Protein AF-A0A0B7C6X5-F1 (afdb_monomer_lite)

Organism: NCBI:txid1028688

Radius of gyration: 13.99 Å; chains: 1; bounding box: 30×35×31 Å

pLDDT: mean 94.51, std 6.25, range [47.0, 98.69]

Foldseek 3Di:
DAEQEADDDPPDDQDDPLLSVLSLVQSVVVCVLLVHQAAYHHPPPHDVCVVDDDDPHDRYDDPVVCPPWFEDEAECAVNPVVLQCLLEDDPCVVGVTRYYHYRYSHHNVVSPCNRPSRVVVVPDD

Sequence (125 aa):
ERYIVYLCHSNLTCAGWGDRQHGIFSAYLLSLVTNRTFKVDMQSPCPLSKLYHPRLLNWKINQTEFEGLSSTHLYALNDRRFRESVKIIDFDEEYPQDVVYLTTNYDYFYNIKANPIYKNIFRQK

Structure (mmCIF, N/CA/C/O backbone):
data_AF-A0A0B7C6X5-F1
#
_entry.id   AF-A0A0B7C6X5-F1
#
loop_
_atom_site.group_PDB
_atom_site.id
_atom_site.type_symbol
_atom_site.lab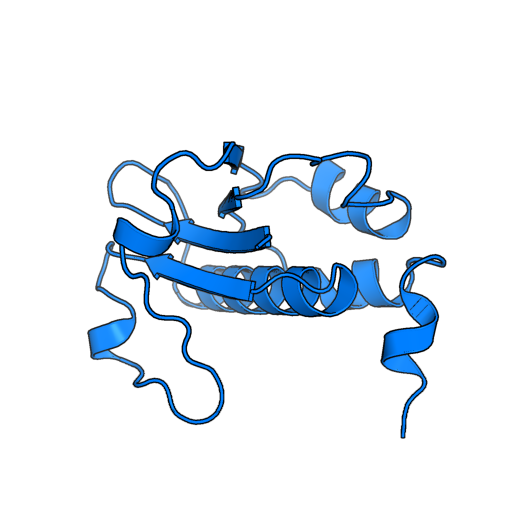el_atom_id
_atom_site.label_alt_id
_atom_site.label_comp_id
_atom_site.label_asym_id
_atom_site.label_entity_id
_atom_site.label_seq_id
_atom_site.pdbx_PDB_ins_code
_atom_site.Cartn_x
_atom_site.Cartn_y
_atom_site.Cartn_z
_atom_site.occupancy
_atom_site.B_iso_or_equiv
_atom_site.auth_seq_id
_atom_site.auth_comp_id
_atom_site.auth_asym_id
_atom_site.auth_atom_id
_atom_site.pdbx_PDB_model_num
ATOM 1 N N . GLU A 1 1 ? -11.968 1.354 11.767 1.00 87.06 1 GLU A N 1
ATOM 2 C CA . GLU A 1 1 ? -11.794 0.863 10.382 1.00 87.06 1 GLU A CA 1
ATOM 3 C C . GLU A 1 1 ? -10.302 0.817 10.091 1.00 87.06 1 GLU A C 1
ATOM 5 O O . GLU A 1 1 ? -9.591 1.641 10.654 1.00 87.06 1 GLU A O 1
ATOM 10 N N . ARG A 1 2 ? -9.816 -0.156 9.312 1.00 97.50 2 ARG A N 1
ATOM 11 C CA . ARG A 1 2 ? -8.377 -0.331 9.052 1.00 97.50 2 ARG A CA 1
ATOM 12 C C . ARG A 1 2 ? -8.085 -0.166 7.567 1.00 97.50 2 ARG A C 1
ATOM 14 O O . ARG A 1 2 ? -8.896 -0.565 6.737 1.00 97.50 2 ARG A O 1
ATOM 21 N N . TYR A 1 3 ? -6.921 0.379 7.237 1.00 98.56 3 TYR A N 1
ATOM 22 C CA . TYR A 1 3 ? -6.573 0.838 5.899 1.00 98.56 3 TYR A CA 1
ATOM 23 C C . TYR A 1 3 ? -5.194 0.349 5.463 1.00 98.56 3 TYR A C 1
ATOM 25 O O . TYR A 1 3 ? -4.250 0.316 6.256 1.00 98.56 3 TYR A O 1
ATOM 33 N N . ILE A 1 4 ? -5.082 0.043 4.170 1.00 98.62 4 ILE A N 1
ATOM 34 C CA . ILE A 1 4 ? -3.808 -0.024 3.450 1.00 98.62 4 ILE A CA 1
ATOM 35 C C . ILE A 1 4 ? -3.807 1.099 2.419 1.00 98.62 4 ILE A C 1
ATOM 37 O O . ILE A 1 4 ? -4.677 1.151 1.544 1.00 98.62 4 ILE A O 1
ATOM 41 N N . VAL A 1 5 ? -2.820 1.987 2.511 1.00 98.38 5 VAL A N 1
ATOM 42 C CA . VAL A 1 5 ? -2.674 3.129 1.609 1.00 98.38 5 VAL A CA 1
ATOM 43 C C . VAL A 1 5 ? -1.405 2.965 0.789 1.00 98.38 5 VAL A C 1
ATOM 45 O O . VAL A 1 5 ? -0.311 2.991 1.344 1.00 98.38 5 VAL A O 1
ATOM 48 N N . TYR A 1 6 ? -1.513 2.843 -0.535 1.00 98.12 6 TYR A N 1
ATOM 49 C CA . TYR A 1 6 ? -0.325 3.004 -1.379 1.00 98.12 6 TYR A CA 1
ATOM 50 C C . TYR A 1 6 ? 0.127 4.467 -1.336 1.00 98.12 6 TYR A C 1
ATOM 52 O O . TYR A 1 6 ? -0.641 5.344 -1.729 1.00 98.12 6 TYR A O 1
ATOM 60 N N . LEU A 1 7 ? 1.354 4.725 -0.881 1.00 97.25 7 LEU A N 1
ATOM 61 C CA . LEU A 1 7 ? 1.886 6.072 -0.680 1.00 97.25 7 LEU A CA 1
ATOM 62 C C . LEU A 1 7 ? 3.032 6.372 -1.649 1.00 97.25 7 LEU A C 1
ATOM 64 O O . LEU A 1 7 ? 4.058 5.683 -1.661 1.00 97.25 7 LEU A O 1
ATOM 68 N N . CYS A 1 8 ? 2.877 7.454 -2.414 1.00 95.25 8 CYS A N 1
ATOM 69 C CA . CYS A 1 8 ? 3.929 8.013 -3.246 1.00 95.25 8 CYS A CA 1
ATOM 70 C C . CYS A 1 8 ? 3.803 9.536 -3.451 1.00 95.25 8 CYS A C 1
ATOM 72 O O . CYS A 1 8 ? 3.020 10.039 -4.268 1.00 95.25 8 CYS A O 1
ATOM 74 N N . HIS A 1 9 ? 4.654 10.283 -2.753 1.00 92.38 9 HIS A N 1
ATOM 75 C CA . HIS A 1 9 ? 4.747 11.744 -2.812 1.00 92.38 9 HIS A CA 1
ATOM 76 C C . HIS A 1 9 ? 6.060 12.204 -3.452 1.00 92.38 9 HIS A C 1
ATOM 78 O O . HIS A 1 9 ? 6.928 11.398 -3.769 1.00 92.38 9 HIS A O 1
ATOM 84 N N . SER A 1 10 ? 6.202 13.510 -3.688 1.00 88.19 10 SER A N 1
ATOM 85 C CA . SER A 1 10 ? 7.400 14.099 -4.312 1.00 88.19 10 SER A CA 1
ATOM 86 C C . SER A 1 10 ? 8.666 13.978 -3.460 1.00 88.19 10 SER A C 1
ATOM 88 O O . SER A 1 10 ? 9.761 13.970 -4.011 1.00 88.19 10 SER A O 1
ATOM 90 N N . ASN A 1 11 ? 8.524 13.853 -2.141 1.00 90.75 11 ASN A N 1
ATOM 91 C CA . ASN A 1 11 ? 9.617 13.615 -1.198 1.00 90.75 11 ASN A CA 1
ATOM 92 C C . ASN A 1 11 ? 9.980 12.123 -1.044 1.00 90.75 11 ASN A C 1
ATOM 94 O O . ASN A 1 11 ? 10.880 11.803 -0.271 1.00 90.75 11 ASN A O 1
ATOM 98 N N . LEU A 1 12 ? 9.305 11.214 -1.759 1.00 91.06 12 LEU A N 1
ATOM 99 C CA . LEU A 1 12 ? 9.567 9.774 -1.734 1.00 91.06 12 LEU A CA 1
ATOM 100 C C . LEU A 1 12 ? 10.065 9.289 -3.099 1.00 91.06 12 LEU A C 1
ATOM 102 O O . LEU A 1 12 ? 9.633 9.761 -4.151 1.00 91.06 12 LEU A O 1
ATOM 106 N N . THR A 1 13 ? 10.940 8.282 -3.092 1.00 90.56 13 THR A N 1
ATOM 107 C CA . THR A 1 13 ? 11.280 7.552 -4.319 1.00 90.56 13 THR A CA 1
ATOM 108 C C . THR A 1 13 ? 10.314 6.383 -4.476 1.00 90.56 13 THR A C 1
ATOM 110 O O . THR A 1 13 ? 10.219 5.533 -3.601 1.00 90.56 13 THR A O 1
ATOM 113 N N . CYS A 1 14 ? 9.607 6.320 -5.605 1.00 91.56 14 CYS A N 1
ATOM 114 C CA . CYS A 1 14 ? 8.640 5.248 -5.893 1.00 91.56 14 CYS A CA 1
ATOM 115 C C . CYS A 1 14 ? 8.930 4.531 -7.218 1.00 91.56 14 CYS A C 1
ATOM 117 O O . CYS A 1 14 ? 8.043 3.894 -7.779 1.00 91.56 14 CYS A O 1
ATOM 119 N N . ALA A 1 15 ? 10.152 4.687 -7.739 1.00 92.81 15 ALA A N 1
ATOM 120 C CA . ALA A 1 15 ? 10.585 4.161 -9.032 1.00 92.81 15 ALA A CA 1
ATOM 121 C C . ALA A 1 15 ? 9.678 4.592 -10.215 1.00 92.81 15 ALA A C 1
ATOM 123 O O . ALA A 1 15 ? 9.058 5.668 -10.179 1.00 92.81 15 ALA A O 1
ATOM 124 N N . GLY A 1 16 ? 9.681 3.810 -11.301 1.00 93.69 16 GLY A N 1
ATOM 125 C CA . GLY A 1 16 ? 9.011 4.136 -12.560 1.00 93.69 16 GLY A CA 1
ATOM 126 C C . GLY A 1 16 ? 7.493 3.915 -12.547 1.00 93.69 16 GLY A C 1
ATOM 127 O O . GLY A 1 16 ? 6.904 3.446 -11.580 1.00 93.69 16 GLY A O 1
ATOM 128 N N . TRP A 1 17 ? 6.825 4.239 -13.656 1.00 92.75 17 TRP A N 1
ATOM 129 C CA . TRP A 1 17 ? 5.368 4.077 -13.785 1.00 92.75 17 TRP A CA 1
ATOM 130 C C . TRP A 1 17 ? 4.884 2.624 -13.706 1.00 92.75 17 TRP A C 1
ATOM 132 O O . TRP A 1 17 ? 3.825 2.374 -13.132 1.00 92.75 17 TRP A O 1
ATOM 142 N N . GLY A 1 18 ? 5.639 1.669 -14.257 1.00 94.44 18 GLY A N 1
ATOM 143 C CA . GLY A 1 18 ? 5.319 0.239 -14.142 1.00 94.44 18 GLY A CA 1
ATOM 144 C C . GLY A 1 18 ? 5.476 -0.271 -12.709 1.00 94.44 18 GLY A C 1
ATOM 145 O O . GLY A 1 18 ? 4.583 -0.917 -12.172 1.00 94.44 18 GLY A O 1
ATOM 146 N N . ASP A 1 19 ? 6.559 0.130 -12.049 1.00 95.81 19 ASP A N 1
ATOM 147 C CA . ASP A 1 19 ? 6.827 -0.170 -10.640 1.00 95.81 19 ASP A CA 1
ATOM 148 C C . ASP A 1 19 ? 5.709 0.314 -9.708 1.00 95.81 19 ASP A C 1
ATOM 150 O O . ASP A 1 19 ? 5.280 -0.394 -8.798 1.00 95.81 19 ASP A O 1
ATOM 154 N N . ARG A 1 20 ? 5.184 1.516 -9.961 1.00 95.69 20 ARG A N 1
ATOM 155 C CA . ARG A 1 20 ? 4.059 2.073 -9.199 1.00 95.69 20 ARG A CA 1
ATOM 156 C C . ARG A 1 20 ? 2.786 1.265 -9.382 1.00 95.69 20 ARG A C 1
ATOM 158 O O . ARG A 1 20 ? 2.049 1.091 -8.420 1.00 95.69 20 ARG A O 1
ATOM 165 N N . GLN A 1 21 ? 2.534 0.745 -10.584 1.00 95.44 21 GLN A N 1
ATOM 166 C CA . GLN A 1 21 ? 1.394 -0.144 -10.816 1.00 95.44 21 GLN A CA 1
ATOM 167 C C . GLN A 1 21 ? 1.533 -1.445 -10.022 1.00 95.44 21 GLN A C 1
ATOM 169 O O . GLN A 1 21 ? 0.561 -1.858 -9.392 1.00 95.44 21 GLN A O 1
ATOM 174 N N . HIS A 1 22 ? 2.733 -2.036 -9.962 1.00 97.25 22 HIS A N 1
ATOM 175 C CA . HIS A 1 22 ? 2.988 -3.176 -9.074 1.00 97.25 22 HIS A CA 1
ATOM 176 C C . HIS A 1 22 ? 2.740 -2.813 -7.608 1.00 97.25 22 HIS A C 1
ATOM 178 O O . HIS A 1 22 ? 2.070 -3.559 -6.903 1.00 97.25 22 HIS A O 1
ATOM 184 N N . GLY A 1 23 ? 3.214 -1.649 -7.157 1.00 97.44 23 GLY A N 1
ATOM 185 C CA . GLY A 1 23 ? 3.006 -1.200 -5.783 1.00 97.44 23 GLY A CA 1
ATOM 186 C C . GLY A 1 23 ? 1.535 -0.972 -5.419 1.00 97.44 23 GLY A C 1
ATOM 187 O O . GLY A 1 23 ? 1.088 -1.433 -4.369 1.00 97.44 23 GLY A O 1
ATOM 188 N N . ILE A 1 24 ? 0.766 -0.327 -6.302 1.00 97.31 24 ILE A N 1
ATOM 189 C CA . ILE A 1 24 ? -0.684 -0.123 -6.153 1.00 97.31 24 ILE A CA 1
ATOM 190 C C . ILE A 1 24 ? -1.406 -1.473 -6.083 1.00 97.31 24 ILE A C 1
ATOM 192 O O . ILE A 1 24 ? -2.231 -1.687 -5.196 1.00 97.31 24 ILE A O 1
ATOM 196 N N . PHE A 1 25 ? -1.078 -2.396 -6.990 1.00 97.31 25 PHE A N 1
ATOM 197 C CA . PHE A 1 25 ? -1.671 -3.731 -7.019 1.00 97.31 25 PHE A CA 1
ATOM 198 C C . PHE A 1 25 ? -1.343 -4.536 -5.756 1.00 97.31 25 PHE A C 1
ATOM 200 O O . PHE A 1 25 ? -2.237 -5.111 -5.140 1.00 97.31 25 PHE A O 1
ATOM 207 N N . SER A 1 26 ? -0.087 -4.519 -5.315 1.00 98.25 26 SER A N 1
ATOM 208 C CA . SER A 1 26 ? 0.353 -5.174 -4.081 1.00 98.25 26 SER A CA 1
ATOM 209 C C . SER A 1 26 ? -0.341 -4.622 -2.839 1.00 98.25 26 SER A C 1
ATOM 211 O O . SER A 1 26 ? -0.764 -5.394 -1.981 1.00 98.25 26 SER A O 1
ATOM 213 N N . ALA A 1 27 ? -0.498 -3.300 -2.746 1.00 98.44 27 ALA A N 1
ATOM 214 C CA . ALA A 1 27 ? -1.235 -2.661 -1.660 1.00 98.44 27 ALA A CA 1
ATOM 215 C C . ALA A 1 27 ? -2.721 -3.068 -1.663 1.00 98.44 27 ALA A C 1
ATOM 217 O O . ALA A 1 27 ? -3.283 -3.339 -0.603 1.00 98.44 27 ALA A O 1
ATOM 218 N N . TYR A 1 28 ? -3.338 -3.186 -2.842 1.00 97.81 28 TYR A N 1
ATOM 219 C CA . TYR A 1 28 ? -4.704 -3.695 -2.970 1.00 97.81 28 TYR A CA 1
ATOM 220 C C . TYR A 1 28 ? -4.822 -5.162 -2.534 1.00 97.81 28 TYR A C 1
ATOM 222 O O . TYR A 1 28 ? -5.709 -5.501 -1.755 1.00 97.81 28 TYR A O 1
ATOM 230 N N . LEU A 1 29 ? -3.904 -6.033 -2.963 1.00 97.12 29 LEU A N 1
ATOM 231 C CA . LEU A 1 29 ? -3.891 -7.433 -2.530 1.00 97.12 29 LEU A CA 1
ATOM 232 C C . LEU A 1 29 ? -3.735 -7.566 -1.015 1.00 97.12 29 LEU A C 1
ATOM 234 O O . LEU A 1 29 ? -4.449 -8.356 -0.401 1.00 97.12 29 LEU A O 1
ATOM 238 N N . LEU A 1 30 ? -2.827 -6.790 -0.414 1.00 98.00 30 LEU A N 1
ATOM 239 C CA . LEU A 1 30 ? -2.661 -6.758 1.037 1.00 98.00 30 LEU A CA 1
ATOM 240 C C . LEU A 1 30 ? -3.956 -6.337 1.731 1.00 98.00 30 LEU A C 1
ATOM 242 O O . LEU A 1 30 ? -4.346 -6.968 2.709 1.00 98.00 30 LEU A O 1
ATOM 246 N N . SER A 1 31 ? -4.656 -5.333 1.199 1.00 98.00 31 SER A N 1
ATOM 247 C CA . SER A 1 31 ? -5.938 -4.896 1.751 1.00 98.00 31 SER A CA 1
ATOM 248 C C . SER A 1 31 ? -6.990 -6.011 1.712 1.00 98.00 31 SER A C 1
ATOM 250 O O . SER A 1 31 ? -7.711 -6.198 2.686 1.00 98.00 31 SER A O 1
ATOM 252 N N . LEU A 1 32 ? -7.054 -6.789 0.627 1.00 96.06 32 LEU A N 1
ATOM 253 C CA . LEU A 1 32 ? -7.986 -7.913 0.520 1.00 96.06 32 LEU A CA 1
ATOM 254 C C . LEU A 1 32 ? -7.686 -8.995 1.558 1.00 96.06 32 LEU A C 1
ATOM 256 O O . LEU A 1 32 ? -8.601 -9.475 2.221 1.00 96.06 32 LEU A O 1
ATOM 260 N N . VAL A 1 33 ? -6.414 -9.377 1.709 1.00 96.44 33 VAL A N 1
ATOM 261 C CA . VAL A 1 33 ? -6.052 -10.493 2.598 1.00 96.44 33 VAL A CA 1
ATOM 262 C C . VAL A 1 33 ? -6.070 -10.146 4.081 1.00 96.44 33 VAL A C 1
ATOM 264 O O . VAL A 1 33 ? -6.217 -11.041 4.904 1.00 96.44 33 VAL A O 1
ATOM 267 N N . THR A 1 34 ? -5.982 -8.858 4.409 1.00 96.69 34 THR A N 1
ATOM 268 C CA . THR A 1 34 ? -6.091 -8.331 5.781 1.00 96.69 34 THR A CA 1
ATOM 269 C C . THR A 1 34 ? -7.472 -7.750 6.089 1.00 96.69 34 THR A C 1
ATOM 271 O O . THR A 1 34 ? -7.694 -7.213 7.168 1.00 96.69 34 THR A O 1
ATOM 274 N N . ASN A 1 35 ? -8.418 -7.827 5.144 1.00 96.50 35 ASN A N 1
ATOM 275 C CA . ASN A 1 35 ? -9.742 -7.209 5.260 1.00 96.50 35 ASN A CA 1
ATOM 276 C C . ASN A 1 35 ? -9.683 -5.710 5.639 1.00 96.50 35 ASN A C 1
ATOM 278 O O . ASN A 1 35 ? -10.436 -5.221 6.484 1.00 96.50 35 ASN A O 1
ATOM 282 N N . ARG A 1 36 ? -8.755 -4.978 5.016 1.00 97.81 36 ARG A N 1
ATOM 283 C CA . ARG A 1 36 ? -8.558 -3.534 5.177 1.00 97.81 36 ARG A CA 1
ATOM 284 C C . ARG A 1 36 ? -9.071 -2.770 3.961 1.00 97.81 36 ARG A C 1
ATOM 286 O O . ARG A 1 36 ? -8.992 -3.234 2.820 1.00 97.81 36 ARG A O 1
ATOM 293 N N . THR A 1 37 ? -9.522 -1.544 4.195 1.00 97.69 37 THR A N 1
ATOM 294 C CA . THR A 1 37 ? -9.952 -0.618 3.149 1.00 97.69 37 THR A CA 1
ATOM 295 C C . THR A 1 37 ? -8.742 -0.148 2.333 1.00 97.69 37 THR A C 1
ATOM 297 O O . THR A 1 37 ? -7.757 0.360 2.873 1.00 97.69 37 THR A O 1
ATOM 300 N N . PHE A 1 38 ? -8.808 -0.317 1.011 1.00 98.19 38 PHE A N 1
ATOM 301 C CA . PHE A 1 38 ? -7.751 0.107 0.092 1.00 98.19 38 PHE A CA 1
ATOM 302 C C . PHE A 1 38 ? -7.871 1.581 -0.282 1.00 98.19 38 PHE A C 1
ATOM 304 O O . PHE A 1 38 ? -8.939 2.041 -0.695 1.00 98.19 38 PHE A O 1
ATOM 311 N N . LYS A 1 39 ? -6.752 2.305 -0.225 1.00 98.12 39 LYS A N 1
ATOM 312 C CA . LYS A 1 39 ? -6.655 3.703 -0.656 1.00 98.12 39 LYS A CA 1
ATOM 313 C C . LYS A 1 39 ? -5.348 3.949 -1.414 1.00 98.12 39 LYS A C 1
ATOM 315 O O . LYS A 1 39 ? -4.381 3.198 -1.288 1.00 98.12 39 LYS A O 1
ATOM 320 N N . VAL A 1 40 ? -5.308 5.026 -2.195 1.00 97.50 40 VAL A N 1
ATOM 321 C CA . VAL A 1 40 ? -4.105 5.457 -2.916 1.00 97.50 40 VAL A CA 1
ATOM 322 C C . VAL A 1 40 ? -3.840 6.937 -2.676 1.00 97.50 40 VAL A C 1
ATOM 324 O O . VAL A 1 40 ? -4.655 7.785 -3.039 1.00 97.50 40 VAL A O 1
ATOM 327 N N . ASP A 1 41 ? -2.657 7.233 -2.142 1.00 96.12 41 ASP A N 1
ATOM 328 C CA . ASP A 1 41 ? -2.084 8.571 -2.045 1.00 96.12 41 ASP A CA 1
ATOM 329 C C . ASP A 1 41 ? -0.862 8.696 -2.962 1.00 96.12 41 ASP A C 1
ATOM 331 O O . ASP A 1 41 ? 0.291 8.558 -2.550 1.00 96.12 41 ASP A O 1
ATOM 335 N N . MET A 1 42 ? -1.109 8.919 -4.251 1.00 94.50 42 MET A N 1
ATOM 336 C CA . MET A 1 42 ? -0.050 9.180 -5.222 1.00 94.50 42 MET A CA 1
ATOM 337 C C . MET A 1 42 ? -0.247 10.563 -5.826 1.00 94.50 42 MET A C 1
ATOM 339 O O . MET A 1 42 ? -1.199 10.761 -6.580 1.00 94.50 42 MET A O 1
ATOM 343 N N . GLN A 1 43 ? 0.662 11.492 -5.523 1.00 89.88 43 GLN A N 1
ATOM 344 C CA . GLN A 1 43 ? 0.605 12.888 -5.993 1.00 89.88 43 GLN A CA 1
ATOM 345 C C . GLN A 1 43 ? 1.716 13.235 -6.990 1.00 89.88 43 GLN A C 1
ATOM 347 O O . GLN A 1 43 ? 1.542 14.111 -7.834 1.00 89.88 43 GLN A O 1
ATOM 352 N N . SER A 1 44 ? 2.846 12.531 -6.922 1.00 86.56 44 SER A N 1
ATOM 353 C CA . SER A 1 44 ? 4.006 12.728 -7.796 1.00 86.56 44 SER A CA 1
ATOM 354 C C . SER A 1 44 ? 4.235 11.488 -8.658 1.00 86.56 44 SER A C 1
ATOM 356 O O . SER A 1 44 ? 3.979 10.399 -8.154 1.00 86.56 44 SER A O 1
ATOM 358 N N . PRO A 1 45 ? 4.731 11.598 -9.909 1.00 87.75 45 PRO A N 1
ATOM 359 C CA . PRO A 1 45 ? 4.939 12.848 -10.648 1.00 87.75 45 PRO A CA 1
ATOM 360 C C . PRO A 1 45 ? 3.625 13.418 -11.210 1.00 87.75 45 PRO A C 1
ATOM 362 O O . PRO A 1 45 ? 3.591 14.546 -11.686 1.00 87.75 45 PRO A O 1
ATOM 365 N N . CYS A 1 46 ? 2.536 12.650 -11.158 1.00 88.50 46 CYS A N 1
ATOM 366 C CA . CYS A 1 46 ? 1.195 13.095 -11.510 1.00 88.50 46 CYS A CA 1
ATOM 367 C C . CYS A 1 46 ? 0.178 12.373 -10.610 1.00 88.50 46 CYS A C 1
ATOM 369 O O . CYS A 1 46 ? 0.346 11.171 -10.382 1.00 88.50 46 CYS A O 1
ATOM 371 N N . PRO A 1 47 ? -0.869 13.056 -10.113 1.00 91.31 47 PRO A N 1
ATOM 372 C CA . PRO A 1 47 ? -1.912 12.412 -9.33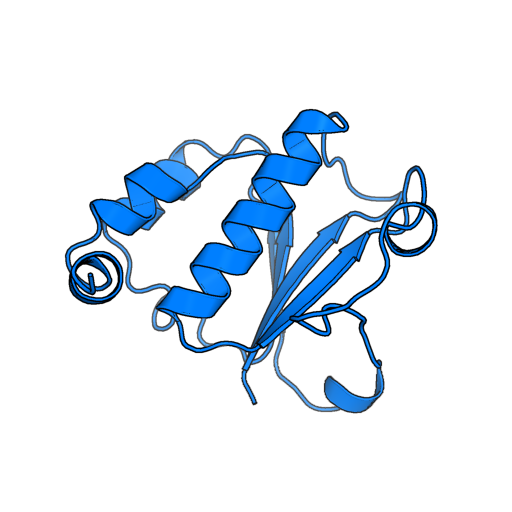1 1.00 91.31 47 PRO A CA 1
ATOM 373 C C . PRO A 1 47 ? -2.601 11.275 -10.087 1.00 91.31 47 PRO A C 1
ATOM 375 O O . PRO A 1 47 ? -3.006 11.455 -11.238 1.00 91.31 47 PRO A O 1
ATOM 378 N N . LEU A 1 48 ? -2.812 10.128 -9.427 1.00 91.31 48 LEU A N 1
ATOM 379 C CA . LEU A 1 48 ? -3.464 8.967 -10.058 1.00 91.31 48 LEU A CA 1
ATOM 380 C C . LEU A 1 48 ? -4.857 9.316 -10.610 1.00 91.31 48 LEU A C 1
ATOM 382 O O . LEU A 1 48 ? -5.258 8.811 -11.655 1.00 91.31 48 LEU A O 1
ATOM 386 N N . SER A 1 49 ? -5.566 10.230 -9.942 1.00 90.75 49 SER A N 1
ATOM 387 C CA . SER A 1 49 ? -6.910 10.702 -10.304 1.00 90.75 49 SER A CA 1
ATOM 388 C C . SER A 1 49 ? -6.994 11.438 -11.634 1.00 90.75 49 SER A C 1
ATOM 390 O O . SER A 1 49 ? -8.090 11.592 -12.163 1.00 90.75 49 SER A O 1
ATOM 392 N N . LYS A 1 50 ? -5.861 11.874 -12.193 1.00 91.69 50 LYS A N 1
ATOM 393 C CA . LYS A 1 50 ? -5.817 12.442 -13.545 1.00 91.69 50 LYS A CA 1
ATOM 394 C C . LYS A 1 50 ? -5.793 11.370 -14.636 1.00 91.69 50 LYS A C 1
ATOM 396 O O . LYS A 1 50 ? -6.097 11.679 -15.781 1.00 91.69 50 LYS A O 1
ATOM 401 N N . LEU A 1 51 ? -5.417 10.137 -14.292 1.00 89.44 51 LEU A N 1
ATOM 402 C CA . LEU A 1 51 ? -5.292 9.013 -15.225 1.00 89.44 51 LEU A CA 1
ATOM 403 C C . LEU A 1 51 ? -6.447 8.019 -15.074 1.00 89.44 51 LEU A C 1
ATOM 405 O O . LEU A 1 51 ? -6.967 7.515 -16.065 1.00 89.44 51 LEU A O 1
ATOM 409 N N . TYR A 1 52 ? -6.866 7.758 -13.835 1.00 90.12 52 TYR A N 1
ATOM 410 C CA . TYR A 1 52 ? -7.895 6.778 -13.509 1.00 90.12 52 TYR A CA 1
ATOM 411 C C . TYR A 1 52 ? -8.996 7.393 -12.654 1.00 90.12 52 TYR A C 1
ATOM 413 O O . TYR A 1 52 ? -8.750 8.233 -11.790 1.00 90.12 52 TYR A O 1
ATOM 421 N N . HIS A 1 53 ? -10.216 6.900 -12.849 1.00 92.44 53 HIS A N 1
ATOM 422 C CA . HIS A 1 53 ? -11.374 7.252 -12.037 1.00 92.44 53 HIS A CA 1
ATOM 423 C C . HIS A 1 53 ? -11.859 6.009 -11.281 1.00 92.44 53 HIS A C 1
ATOM 425 O O . HIS A 1 53 ? -11.921 4.929 -11.875 1.00 92.44 53 HIS A O 1
ATOM 431 N N . PRO A 1 54 ? -12.199 6.123 -9.984 1.00 91.69 54 PRO A N 1
ATOM 432 C CA . PRO A 1 54 ? -12.823 5.028 -9.252 1.00 91.69 54 PRO A CA 1
ATOM 433 C C . PRO A 1 54 ? -14.117 4.566 -9.931 1.00 91.69 54 PRO A C 1
ATOM 435 O O . PRO A 1 54 ? -14.911 5.395 -10.372 1.00 91.69 54 PRO A O 1
ATOM 438 N N . ARG A 1 55 ? -14.337 3.248 -9.983 1.00 89.81 55 ARG A N 1
ATOM 439 C CA . ARG A 1 55 ? -15.598 2.650 -10.455 1.00 89.81 55 ARG A CA 1
ATOM 440 C C . ARG A 1 55 ? -16.112 1.599 -9.480 1.00 89.81 55 ARG A C 1
ATOM 442 O O . ARG A 1 55 ? -17.091 1.839 -8.793 1.00 89.81 55 ARG A O 1
ATOM 449 N N . LEU A 1 56 ? -15.445 0.446 -9.428 1.00 91.25 56 LEU A N 1
ATOM 450 C CA . LEU A 1 56 ? -15.837 -0.669 -8.555 1.00 91.25 56 LEU A CA 1
ATOM 451 C C . LEU A 1 56 ? -15.321 -0.500 -7.124 1.00 91.25 56 LEU A C 1
ATOM 453 O O . LEU A 1 56 ? -15.929 -0.989 -6.183 1.00 91.25 56 LEU A O 1
ATOM 457 N N . LEU A 1 57 ? -14.196 0.197 -6.974 1.00 91.25 57 LEU A N 1
ATOM 458 C CA . LEU A 1 57 ? -13.516 0.408 -5.706 1.00 91.25 57 LEU A CA 1
ATOM 459 C C . LEU A 1 57 ? -13.195 1.891 -5.557 1.00 91.25 57 LEU A C 1
ATOM 461 O O . LEU A 1 57 ? -12.526 2.465 -6.424 1.00 91.25 57 LEU A O 1
ATOM 465 N N . ASN A 1 58 ? -13.657 2.501 -4.465 1.00 94.56 58 ASN A N 1
ATOM 466 C CA . ASN A 1 58 ? -13.317 3.880 -4.138 1.00 94.56 58 ASN A CA 1
ATOM 467 C C . ASN A 1 58 ? -11.969 3.955 -3.413 1.00 94.56 58 ASN A C 1
ATOM 469 O O . ASN A 1 58 ? -11.900 3.868 -2.193 1.00 94.56 58 ASN A O 1
ATOM 473 N N . TRP A 1 59 ? -10.901 4.150 -4.181 1.00 96.19 59 TRP A N 1
ATOM 474 C CA . TRP A 1 59 ? -9.533 4.253 -3.667 1.00 96.19 59 TRP A CA 1
ATOM 475 C C . TRP A 1 59 ? -9.122 5.679 -3.267 1.00 96.19 59 TRP A C 1
ATOM 477 O O . TRP A 1 59 ? -7.991 5.889 -2.827 1.00 96.19 59 TRP A O 1
ATOM 487 N N . LYS A 1 60 ? -9.997 6.680 -3.436 1.00 95.38 60 LYS A N 1
ATOM 488 C CA . LYS A 1 60 ? -9.685 8.067 -3.069 1.00 95.38 60 LYS A CA 1
ATOM 489 C C . LYS A 1 60 ? -9.634 8.228 -1.553 1.00 95.38 60 LYS A C 1
ATOM 491 O O . LYS A 1 60 ? -10.428 7.626 -0.831 1.00 95.38 60 LYS A O 1
ATOM 496 N N . ILE A 1 61 ? -8.734 9.096 -1.108 1.00 94.19 61 ILE A N 1
ATOM 497 C CA . ILE A 1 61 ? -8.593 9.498 0.290 1.00 94.19 61 ILE A CA 1
ATOM 498 C C . ILE A 1 61 ? -9.565 10.622 0.619 1.00 94.19 61 ILE A C 1
ATOM 500 O O . ILE A 1 61 ? -9.628 11.620 -0.101 1.00 94.19 61 ILE A O 1
ATOM 504 N N . ASN A 1 62 ? -10.266 10.472 1.739 1.00 93.94 62 ASN A N 1
ATOM 50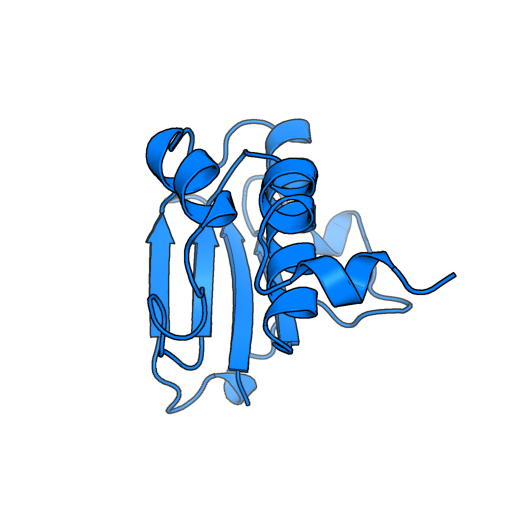5 C CA . ASN A 1 62 ? -10.847 11.581 2.470 1.00 93.94 62 ASN A CA 1
ATOM 506 C C . ASN A 1 62 ? -10.109 11.711 3.813 1.00 93.94 62 ASN A C 1
ATOM 508 O O . ASN A 1 62 ? -10.098 10.778 4.605 1.00 93.94 62 ASN A O 1
ATOM 512 N N . GLN A 1 63 ? -9.471 12.857 4.064 1.00 90.38 63 GLN A N 1
ATOM 513 C CA . GLN A 1 63 ? -8.608 13.041 5.239 1.00 90.38 63 GLN A CA 1
ATOM 514 C C . GLN A 1 63 ? -9.353 12.856 6.568 1.00 90.38 63 GLN A C 1
ATOM 516 O O . GLN A 1 63 ? -8.775 12.338 7.520 1.00 90.38 63 GLN A O 1
ATOM 521 N N . THR A 1 64 ? -10.649 13.175 6.612 1.00 94.31 64 THR A N 1
ATOM 522 C CA . THR A 1 64 ? -11.465 12.995 7.821 1.00 94.31 64 THR A CA 1
ATOM 523 C C . THR A 1 64 ? -11.644 11.521 8.201 1.00 94.31 64 THR A C 1
ATOM 525 O O . THR A 1 64 ? -11.960 11.224 9.345 1.00 94.31 64 THR A O 1
ATOM 528 N N . GLU A 1 65 ? -11.450 10.580 7.262 1.00 94.06 65 GLU A N 1
ATOM 529 C CA . GLU A 1 65 ? -11.506 9.131 7.532 1.00 94.06 65 GLU A CA 1
ATOM 530 C C . GLU A 1 65 ? -10.345 8.659 8.424 1.00 94.06 65 GLU A C 1
ATOM 532 O O . GLU A 1 65 ? -10.431 7.585 9.017 1.00 94.06 65 GLU A O 1
ATOM 537 N N . PHE A 1 66 ? -9.264 9.444 8.509 1.00 95.62 66 PHE A N 1
ATOM 538 C CA . PHE A 1 66 ? -8.030 9.080 9.208 1.00 95.62 66 PHE A CA 1
ATOM 539 C C . PHE A 1 66 ? -7.831 9.811 10.540 1.00 95.62 66 PHE A C 1
ATOM 541 O O . PHE A 1 66 ? -6.865 9.536 11.253 1.00 95.62 66 PHE A O 1
ATOM 548 N N . GLU A 1 67 ? -8.719 10.740 10.893 1.00 94.94 67 GLU A N 1
ATOM 549 C CA . GLU A 1 67 ? -8.605 11.520 12.124 1.00 94.94 67 GLU A CA 1
ATOM 550 C C . GLU A 1 67 ? -8.666 10.614 13.363 1.00 94.94 67 GLU A C 1
ATOM 552 O O . GLU A 1 67 ? -9.585 9.816 13.537 1.00 94.94 67 GLU A O 1
ATOM 557 N N . GLY A 1 68 ? -7.657 10.726 14.232 1.00 95.81 68 GLY A N 1
ATOM 558 C CA . GLY A 1 68 ? -7.555 9.933 15.461 1.00 95.81 68 GLY A CA 1
ATOM 559 C C . GLY A 1 68 ? -7.117 8.475 15.272 1.00 95.81 68 GLY A C 1
ATOM 560 O O . GLY A 1 68 ? -6.995 7.763 16.267 1.00 95.81 68 GLY A O 1
ATOM 561 N N . LEU A 1 69 ? -6.850 8.029 14.040 1.00 97.69 69 LEU A N 1
ATOM 562 C CA . LEU A 1 69 ? -6.380 6.671 13.767 1.00 97.69 69 LEU A CA 1
ATOM 563 C C . LEU A 1 69 ? -4.869 6.532 13.980 1.00 97.69 69 LEU A C 1
ATOM 565 O O . LEU A 1 69 ? -4.077 7.404 13.611 1.00 97.69 69 LEU A O 1
ATOM 569 N N . SER A 1 70 ? -4.453 5.393 14.536 1.00 98.19 70 SER A N 1
ATOM 570 C CA . SER A 1 70 ? -3.033 5.051 14.633 1.00 98.19 70 SER A CA 1
ATOM 571 C C . SER A 1 70 ? -2.461 4.756 13.243 1.00 98.19 70 SER A C 1
ATOM 573 O O . SER A 1 70 ? -3.124 4.146 12.402 1.00 98.19 70 SER A O 1
ATOM 575 N N . SER A 1 71 ? -1.225 5.178 12.969 1.00 98.25 71 SER A N 1
ATOM 576 C CA . SER A 1 71 ? -0.623 4.971 11.650 1.00 98.25 71 SER A CA 1
ATOM 577 C C . SER A 1 71 ? 0.852 4.596 11.699 1.00 98.25 71 SER A C 1
ATOM 579 O O . SER A 1 71 ? 1.559 4.887 12.662 1.00 98.25 71 SER A O 1
ATOM 581 N N . THR A 1 72 ? 1.306 3.927 10.641 1.00 98.38 72 THR A N 1
ATOM 582 C CA . THR A 1 72 ? 2.720 3.645 10.384 1.00 98.38 72 THR A CA 1
ATOM 583 C C . THR A 1 72 ? 3.033 3.808 8.898 1.00 98.38 72 THR A C 1
ATOM 585 O O . THR A 1 72 ? 2.163 3.609 8.043 1.00 98.38 72 THR A O 1
ATOM 588 N N . HIS A 1 73 ? 4.280 4.160 8.580 1.00 97.94 73 HIS A N 1
ATOM 589 C CA . HIS A 1 73 ? 4.787 4.188 7.208 1.00 97.94 73 HIS A CA 1
ATOM 590 C C . HIS A 1 73 ? 5.780 3.049 7.000 1.00 97.94 73 HIS A C 1
ATOM 592 O O . HIS A 1 73 ? 6.902 3.069 7.501 1.00 97.94 73 HIS A O 1
ATOM 598 N N . LEU A 1 74 ? 5.362 2.064 6.213 1.00 97.88 74 LEU A N 1
ATOM 599 C CA . LEU A 1 74 ? 6.197 0.981 5.729 1.00 97.88 74 LEU A CA 1
ATOM 600 C C . LEU A 1 74 ? 6.857 1.381 4.402 1.00 97.88 74 LEU A C 1
ATOM 602 O O . LEU A 1 74 ? 6.241 1.351 3.331 1.00 97.88 74 LEU A O 1
ATOM 606 N N . TYR A 1 75 ? 8.136 1.746 4.474 1.00 97.44 75 TYR A N 1
ATOM 607 C CA . TYR A 1 75 ? 8.950 2.055 3.302 1.00 97.44 75 TYR A CA 1
ATOM 608 C C . TYR A 1 75 ? 9.696 0.803 2.810 1.00 97.44 75 TYR A C 1
ATOM 610 O O . TYR A 1 75 ? 10.759 0.463 3.320 1.00 97.44 75 TYR A O 1
ATOM 618 N N . ALA A 1 76 ? 9.142 0.124 1.804 1.00 97.62 76 ALA A N 1
ATOM 619 C CA . ALA A 1 76 ? 9.611 -1.156 1.259 1.00 97.62 76 ALA A CA 1
ATOM 620 C C . ALA A 1 76 ? 10.070 -1.061 -0.216 1.00 97.62 76 ALA A C 1
ATOM 622 O O . ALA A 1 76 ? 9.967 -2.021 -0.985 1.00 97.62 76 ALA A O 1
ATOM 623 N N . LEU A 1 77 ? 10.574 0.102 -0.648 1.00 97.06 77 LEU A N 1
ATOM 624 C CA . LEU A 1 77 ? 11.126 0.274 -1.995 1.00 97.06 77 LEU A CA 1
ATOM 625 C C . LEU A 1 77 ? 12.372 -0.605 -2.186 1.00 97.06 77 LEU A C 1
ATOM 627 O O . LEU A 1 77 ? 13.349 -0.471 -1.455 1.00 97.06 77 LEU A O 1
ATOM 631 N N . ASN A 1 78 ? 12.365 -1.461 -3.210 1.00 96.94 78 ASN A N 1
ATOM 632 C CA . ASN A 1 78 ? 13.409 -2.449 -3.499 1.00 96.94 78 ASN A CA 1
ATOM 633 C C . ASN A 1 78 ? 13.720 -3.392 -2.321 1.00 96.94 78 ASN A C 1
ATOM 635 O O . ASN A 1 78 ? 14.766 -4.048 -2.313 1.00 96.94 78 ASN A O 1
ATOM 639 N N . ASP A 1 79 ? 12.816 -3.510 -1.345 1.00 97.50 79 ASP A N 1
ATOM 640 C CA . ASP A 1 79 ? 13.042 -4.334 -0.164 1.00 97.50 79 ASP A CA 1
ATOM 641 C C . ASP A 1 79 ? 12.738 -5.808 -0.457 1.00 97.50 79 ASP A C 1
ATOM 643 O O . ASP A 1 79 ? 11.610 -6.301 -0.357 1.00 97.50 79 ASP A O 1
ATOM 647 N N . ARG A 1 80 ? 13.790 -6.534 -0.842 1.00 97.00 80 ARG A N 1
ATOM 648 C CA . ARG A 1 80 ? 13.713 -7.977 -1.091 1.00 97.00 80 ARG A CA 1
ATOM 649 C C . ARG A 1 80 ? 13.408 -8.767 0.179 1.00 97.00 80 ARG A C 1
ATOM 651 O O . ARG A 1 80 ? 12.773 -9.809 0.077 1.00 97.00 80 ARG A O 1
ATOM 658 N N . ARG A 1 81 ? 13.856 -8.304 1.352 1.00 97.19 81 ARG A N 1
ATOM 659 C CA . ARG A 1 81 ? 13.626 -9.018 2.616 1.00 97.19 81 ARG A CA 1
ATOM 660 C C . ARG A 1 81 ? 12.158 -8.939 2.990 1.00 97.19 81 ARG A C 1
ATOM 662 O O . ARG A 1 81 ? 11.565 -9.975 3.267 1.00 97.19 81 ARG A O 1
ATOM 669 N N . PHE A 1 82 ? 11.574 -7.746 2.902 1.00 97.50 82 PHE A N 1
ATOM 670 C CA . PHE A 1 82 ? 10.145 -7.562 3.116 1.00 97.50 82 PHE A CA 1
ATOM 671 C C . PHE A 1 82 ? 9.315 -8.350 2.096 1.00 97.50 82 PHE A C 1
ATOM 673 O O . PHE A 1 82 ? 8.394 -9.073 2.461 1.00 97.50 82 PHE A O 1
ATOM 680 N N . ARG A 1 83 ? 9.678 -8.304 0.806 1.00 96.94 83 ARG A N 1
ATOM 681 C CA . ARG A 1 83 ? 8.994 -9.116 -0.213 1.00 96.94 83 ARG A CA 1
ATOM 682 C C . ARG A 1 83 ? 8.962 -10.599 0.170 1.00 96.94 83 ARG A C 1
ATOM 684 O O . ARG A 1 83 ? 7.921 -11.242 0.049 1.00 96.94 83 ARG A O 1
ATOM 691 N N . GLU A 1 84 ? 10.086 -11.155 0.611 1.00 97.50 84 GLU A N 1
ATOM 692 C CA . GLU A 1 84 ? 10.154 -12.554 1.035 1.00 97.50 84 GLU A CA 1
ATOM 693 C C . GLU A 1 84 ? 9.391 -12.812 2.343 1.00 97.50 84 GLU A C 1
ATOM 695 O O . GLU A 1 84 ? 8.713 -13.835 2.435 1.00 97.50 84 GLU A O 1
ATOM 700 N N . SER A 1 85 ? 9.410 -11.884 3.307 1.00 97.12 85 SER A N 1
ATOM 701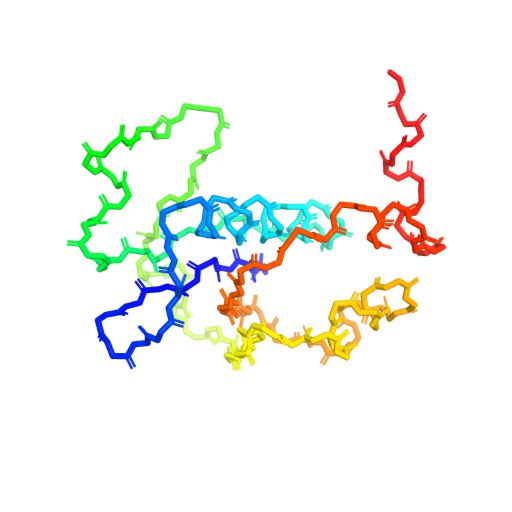 C CA . SER A 1 85 ? 8.692 -12.045 4.580 1.00 97.12 85 SER A CA 1
ATOM 702 C C . SER A 1 85 ? 7.173 -12.109 4.404 1.00 97.12 85 SER A C 1
ATOM 704 O O . SER A 1 85 ? 6.517 -12.867 5.114 1.00 97.12 85 SER A O 1
ATOM 706 N N . VAL A 1 86 ? 6.606 -11.437 3.393 1.00 96.75 86 VAL A N 1
ATOM 707 C CA . VAL A 1 86 ? 5.168 -11.512 3.053 1.00 96.75 86 VAL A CA 1
ATOM 708 C C . VAL A 1 86 ? 4.686 -12.954 2.801 1.00 96.75 86 VAL A C 1
ATOM 710 O O . VAL A 1 86 ? 3.497 -13.239 2.946 1.00 96.75 86 VAL A O 1
ATOM 713 N N . LYS A 1 87 ? 5.586 -13.898 2.480 1.00 96.50 87 LYS A N 1
ATOM 714 C CA . LYS A 1 87 ? 5.255 -15.331 2.355 1.00 96.50 87 LYS A CA 1
ATOM 715 C C . LYS A 1 87 ? 4.900 -16.008 3.679 1.00 96.50 87 LYS A C 1
ATOM 717 O O . LYS A 1 87 ? 4.323 -17.089 3.644 1.00 96.50 87 LYS A O 1
ATOM 722 N N . ILE A 1 88 ? 5.309 -15.447 4.813 1.00 97.00 88 ILE A N 1
ATOM 723 C CA . ILE A 1 88 ? 5.272 -16.143 6.105 1.00 97.00 88 ILE A CA 1
ATOM 724 C C . ILE A 1 88 ? 4.638 -15.328 7.229 1.00 97.00 88 ILE A C 1
ATOM 726 O O . ILE A 1 88 ? 4.085 -15.936 8.137 1.00 97.00 88 ILE A O 1
ATOM 730 N N . ILE A 1 89 ? 4.701 -13.995 7.182 1.00 97.38 89 ILE A N 1
ATOM 731 C CA . ILE A 1 89 ? 4.186 -13.155 8.270 1.00 97.38 89 ILE A CA 1
ATOM 732 C C . ILE A 1 89 ? 2.656 -13.115 8.292 1.00 97.38 89 ILE A C 1
ATOM 734 O O . ILE A 1 89 ? 2.008 -13.144 7.236 1.00 97.38 89 ILE A O 1
ATOM 738 N N . ASP A 1 90 ? 2.101 -12.956 9.493 1.00 97.62 90 ASP A N 1
ATOM 739 C CA . ASP A 1 90 ? 0.789 -12.344 9.675 1.00 97.62 90 ASP A CA 1
ATOM 740 C C . ASP A 1 90 ? 0.965 -10.820 9.620 1.00 97.62 90 ASP A C 1
ATOM 742 O O . ASP A 1 90 ? 1.677 -10.218 10.419 1.00 97.62 90 ASP A O 1
ATOM 746 N N . PHE A 1 91 ? 0.355 -10.184 8.627 1.00 97.62 91 PHE A N 1
ATOM 747 C CA . PHE A 1 91 ? 0.540 -8.759 8.380 1.00 97.62 91 PHE A CA 1
ATOM 748 C C . PHE A 1 91 ? -0.173 -7.919 9.442 1.00 97.62 91 PHE A C 1
ATOM 750 O O . PHE A 1 91 ? 0.283 -6.821 9.754 1.00 97.62 91 PHE A O 1
ATOM 757 N N . ASP A 1 92 ? -1.278 -8.416 10.001 1.00 96.94 92 ASP A N 1
ATOM 758 C CA . ASP A 1 92 ? -2.040 -7.692 11.012 1.00 96.94 92 ASP A CA 1
ATOM 759 C C . ASP A 1 92 ? -1.405 -7.784 12.402 1.00 96.94 92 ASP A C 1
ATOM 761 O O . ASP A 1 92 ? -1.584 -6.847 13.184 1.00 96.94 92 ASP A O 1
ATOM 765 N N . GLU A 1 93 ? -0.649 -8.853 12.683 1.00 97.69 93 GLU A N 1
ATOM 766 C CA . GLU A 1 93 ? 0.197 -8.953 13.880 1.00 97.69 93 GLU A CA 1
ATOM 767 C C . GLU A 1 93 ? 1.431 -8.041 13.777 1.00 97.69 93 GLU A C 1
ATOM 769 O O . GLU A 1 93 ? 1.730 -7.311 14.722 1.00 97.69 93 GLU A O 1
ATOM 774 N N . GLU A 1 94 ? 2.117 -8.028 12.627 1.00 97.81 94 GLU A N 1
ATOM 775 C CA . GLU A 1 94 ? 3.320 -7.204 12.412 1.00 97.81 94 GLU A CA 1
ATOM 776 C C . GLU A 1 94 ? 3.007 -5.700 12.314 1.00 97.81 94 GLU A C 1
ATOM 778 O O . GLU A 1 94 ? 3.771 -4.858 12.791 1.00 97.81 94 GLU A O 1
ATOM 783 N N . TYR A 1 95 ? 1.870 -5.344 11.707 1.00 98.00 95 TYR A N 1
ATOM 784 C CA . TYR A 1 95 ? 1.445 -3.957 11.503 1.00 98.00 95 TYR A CA 1
ATOM 785 C C . TYR A 1 95 ? 0.068 -3.705 12.131 1.00 98.00 95 TYR A C 1
ATOM 787 O O . TYR A 1 95 ? -0.929 -3.534 11.418 1.00 98.00 95 TYR A O 1
ATOM 795 N N . PRO A 1 96 ? -0.024 -3.648 13.473 1.00 98.06 96 PRO A N 1
ATOM 796 C CA . PRO A 1 96 ? -1.298 -3.561 14.178 1.00 98.06 96 PRO A CA 1
ATOM 797 C C . PRO A 1 96 ? -2.015 -2.212 14.003 1.00 98.06 96 PRO A C 1
ATOM 799 O O . PRO A 1 96 ? -3.202 -2.117 14.312 1.00 98.06 96 PRO A O 1
ATOM 802 N N . GLN A 1 97 ? -1.343 -1.187 13.478 1.00 98.62 97 GLN A N 1
ATOM 803 C CA . GLN A 1 97 ? -1.888 0.160 13.308 1.00 98.62 97 GLN A CA 1
ATOM 804 C C . GLN A 1 97 ? -3.126 0.166 12.407 1.00 98.62 97 GLN A C 1
ATOM 806 O O . GLN A 1 97 ? -3.266 -0.656 11.495 1.00 98.62 97 GLN A O 1
ATOM 811 N N . ASP A 1 98 ? -4.011 1.131 12.637 1.00 98.44 98 ASP A N 1
ATOM 812 C CA . ASP A 1 98 ? -5.228 1.300 11.846 1.00 98.44 98 ASP A CA 1
ATOM 813 C C . ASP A 1 98 ? -4.892 1.626 10.389 1.00 98.44 98 ASP A C 1
ATOM 815 O O . ASP A 1 98 ? -5.510 1.079 9.480 1.00 98.44 98 ASP A O 1
ATOM 819 N N . VAL A 1 99 ? -3.873 2.455 10.153 1.00 98.62 99 VAL A N 1
ATOM 820 C CA . VAL A 1 99 ? -3.458 2.895 8.816 1.00 98.62 99 VAL A CA 1
ATOM 821 C C . VAL A 1 99 ? -2.019 2.474 8.536 1.00 98.62 99 VAL A C 1
ATOM 823 O O . VAL A 1 99 ? -1.086 2.934 9.194 1.00 98.62 99 VAL A O 1
ATOM 826 N N . VAL A 1 100 ? -1.821 1.645 7.512 1.00 98.69 100 VAL A N 1
ATOM 827 C CA . VAL A 1 100 ? -0.481 1.341 6.994 1.00 98.69 100 VAL A CA 1
ATOM 828 C C . VAL A 1 100 ? -0.293 2.053 5.664 1.00 98.69 100 VAL A C 1
ATOM 830 O O . VAL A 1 100 ? -0.894 1.684 4.652 1.00 98.69 100 VAL A O 1
ATOM 833 N N . TYR A 1 101 ? 0.563 3.069 5.663 1.00 98.44 101 TYR A N 1
ATOM 834 C CA . TYR A 1 101 ? 1.057 3.681 4.438 1.00 98.44 101 TYR A CA 1
ATOM 835 C C . TYR A 1 101 ? 2.183 2.813 3.886 1.00 98.44 101 TYR A C 1
ATOM 837 O O . TYR A 1 101 ? 3.175 2.576 4.569 1.00 98.44 101 TYR A O 1
ATOM 845 N N . LEU A 1 102 ? 2.039 2.325 2.659 1.00 98.50 102 LEU A N 1
ATOM 846 C CA . LEU A 1 102 ? 2.982 1.424 2.010 1.00 98.50 102 LEU A CA 1
ATOM 847 C C . LEU A 1 102 ? 3.601 2.096 0.786 1.00 98.50 102 LEU A C 1
ATOM 849 O O . LEU A 1 102 ? 2.910 2.408 -0.184 1.00 98.50 102 LEU A O 1
ATOM 853 N N . THR A 1 103 ? 4.923 2.230 0.794 1.00 98.06 103 THR A N 1
ATOM 854 C CA . THR A 1 103 ? 5.703 2.594 -0.394 1.00 98.06 103 THR A CA 1
ATOM 855 C C . THR A 1 103 ? 6.470 1.367 -0.872 1.00 98.06 103 THR A C 1
ATOM 857 O O . THR A 1 103 ? 7.348 0.875 -0.173 1.00 98.06 103 THR A O 1
ATOM 860 N N . THR A 1 104 ? 6.153 0.854 -2.060 1.00 97.88 104 THR A N 1
ATOM 861 C CA . THR A 1 104 ? 6.851 -0.290 -2.669 1.00 97.88 104 THR A CA 1
ATOM 862 C C . THR A 1 104 ? 6.775 -0.239 -4.195 1.00 97.88 104 THR A C 1
ATOM 864 O O . THR A 1 104 ? 5.894 0.410 -4.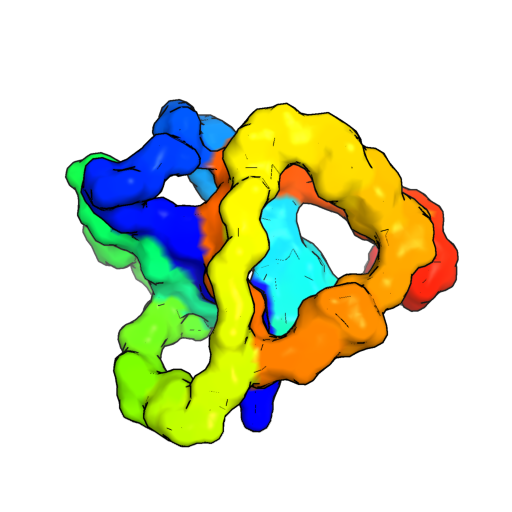760 1.00 97.88 104 THR A O 1
ATOM 867 N N . ASN A 1 105 ? 7.701 -0.929 -4.855 1.00 97.25 105 ASN A N 1
ATOM 868 C CA . ASN A 1 105 ? 7.714 -1.195 -6.294 1.00 97.25 105 ASN A CA 1
ATOM 869 C C . ASN A 1 105 ? 7.588 -2.688 -6.637 1.00 97.25 105 ASN A C 1
ATOM 871 O O . ASN A 1 105 ? 7.660 -3.063 -7.808 1.00 97.25 105 ASN A O 1
ATOM 875 N N . TYR A 1 106 ? 7.447 -3.556 -5.635 1.00 97.19 106 TYR A N 1
ATOM 876 C CA . TYR A 1 106 ? 7.364 -4.992 -5.863 1.00 97.19 106 TYR A CA 1
ATOM 877 C C . TYR A 1 106 ? 5.927 -5.482 -6.016 1.00 97.19 106 TYR A C 1
ATOM 879 O O . TYR A 1 106 ? 5.005 -5.001 -5.360 1.00 97.19 106 TYR A O 1
ATOM 887 N N . ASP A 1 107 ? 5.778 -6.498 -6.862 1.00 96.81 107 ASP A N 1
ATOM 888 C CA . ASP A 1 107 ? 4.604 -7.361 -6.931 1.00 96.81 107 ASP A CA 1
ATOM 889 C C . ASP A 1 107 ? 4.700 -8.435 -5.831 1.00 96.81 107 ASP A C 1
ATOM 891 O O . ASP A 1 107 ? 5.691 -9.175 -5.749 1.00 96.81 107 ASP A O 1
ATOM 895 N N . TYR A 1 108 ? 3.676 -8.504 -4.979 1.00 97.00 108 TYR A N 1
ATOM 896 C CA . TYR A 1 108 ? 3.572 -9.459 -3.877 1.00 97.00 108 TYR A CA 1
ATOM 897 C C . TYR A 1 108 ? 2.621 -10.628 -4.147 1.00 97.00 108 TYR A C 1
ATOM 899 O O . TYR A 1 108 ? 2.472 -11.481 -3.277 1.00 97.00 108 TYR A O 1
ATOM 907 N N . PHE A 1 109 ? 2.002 -10.734 -5.322 1.00 96.38 109 PHE A N 1
ATOM 908 C CA . PHE A 1 109 ? 0.971 -11.731 -5.616 1.00 96.38 109 PHE A CA 1
ATOM 909 C C . PHE A 1 109 ? 1.409 -13.162 -5.307 1.00 96.38 109 PHE A C 1
ATOM 911 O O . PHE A 1 109 ? 0.748 -13.861 -4.542 1.00 96.38 109 PHE A O 1
ATOM 918 N N . TYR A 1 110 ? 2.543 -13.603 -5.859 1.00 95.62 110 TYR A N 1
ATOM 919 C CA . TYR A 1 110 ? 3.029 -14.966 -5.627 1.00 95.62 110 TYR A CA 1
ATOM 920 C C . TYR A 1 110 ? 3.441 -15.196 -4.171 1.00 95.62 110 TYR A C 1
ATOM 922 O O . TYR A 1 110 ? 3.257 -1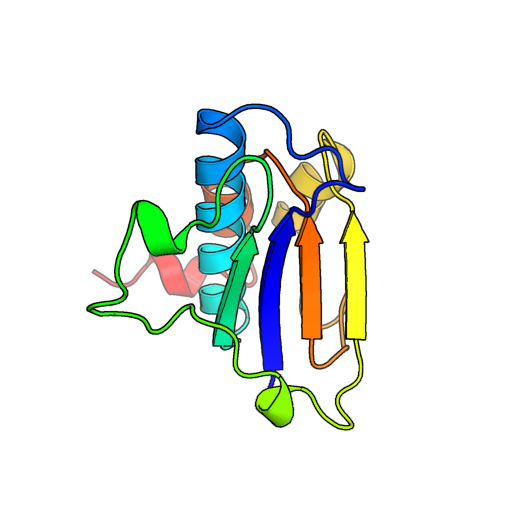6.296 -3.652 1.00 95.62 110 TYR A O 1
ATOM 930 N N . ASN A 1 111 ? 3.966 -14.163 -3.510 1.00 96.50 111 ASN A N 1
ATOM 931 C CA . ASN A 1 111 ? 4.376 -14.220 -2.114 1.00 96.50 111 ASN A CA 1
ATOM 932 C C . ASN A 1 111 ? 3.149 -14.374 -1.196 1.00 96.50 111 ASN A C 1
ATOM 934 O O . ASN A 1 111 ? 3.101 -15.300 -0.392 1.00 96.50 111 ASN A O 1
ATOM 938 N N . ILE A 1 112 ? 2.121 -13.543 -1.392 1.00 96.38 112 ILE A N 1
ATOM 939 C CA . ILE A 1 112 ? 0.853 -13.586 -0.650 1.00 96.38 112 ILE A CA 1
ATOM 940 C C . ILE A 1 112 ? 0.102 -14.893 -0.934 1.00 96.38 112 ILE A C 1
ATOM 942 O O . ILE A 1 112 ? -0.387 -15.537 -0.011 1.00 96.38 112 ILE A O 1
ATOM 946 N N . LYS A 1 113 ? 0.041 -15.334 -2.196 1.00 95.12 113 LYS A N 1
ATOM 947 C CA . LYS A 1 113 ? -0.623 -16.590 -2.579 1.00 95.12 113 LYS A CA 1
ATOM 948 C C . LYS A 1 113 ? 0.015 -17.816 -1.918 1.00 95.12 113 LYS A C 1
ATOM 950 O O . LYS A 1 113 ? -0.687 -18.780 -1.615 1.00 95.12 113 LYS A O 1
ATOM 955 N N . ALA A 1 114 ? 1.334 -17.797 -1.729 1.00 95.31 114 ALA A N 1
ATOM 956 C CA . ALA A 1 114 ? 2.065 -18.862 -1.050 1.00 95.31 114 ALA A CA 1
ATOM 957 C C . ALA A 1 114 ? 1.922 -18.812 0.481 1.00 95.31 114 ALA A C 1
ATOM 959 O O . ALA A 1 114 ? 2.215 -19.811 1.138 1.00 95.31 114 ALA A O 1
ATOM 960 N N . ASN A 1 115 ? 1.466 -17.689 1.046 1.00 97.19 115 ASN A N 1
ATOM 961 C CA . ASN A 1 115 ? 1.344 -17.528 2.486 1.00 97.19 115 ASN A CA 1
ATOM 962 C C . ASN A 1 115 ? 0.222 -18.428 3.045 1.00 97.19 115 ASN A C 1
ATOM 964 O O . ASN A 1 115 ? -0.933 -18.330 2.608 1.00 97.19 115 ASN A O 1
ATOM 968 N N . PRO A 1 116 ? 0.525 -19.321 4.010 1.00 95.75 116 PRO A N 1
ATOM 969 C CA . PRO A 1 116 ? -0.439 -20.286 4.525 1.00 95.75 116 PRO A CA 1
ATOM 970 C C . PRO A 1 116 ? -1.623 -19.649 5.262 1.00 95.75 116 PRO A C 1
ATOM 972 O O . PRO A 1 116 ? -2.675 -20.293 5.316 1.00 95.75 116 PRO A O 1
ATOM 975 N N . ILE A 1 117 ? -1.469 -18.424 5.776 1.00 95.94 117 ILE A N 1
ATOM 976 C CA . ILE A 1 117 ? -2.520 -17.643 6.443 1.00 95.94 117 ILE A CA 1
ATOM 977 C C . ILE A 1 117 ? -3.563 -17.194 5.410 1.00 95.94 117 ILE A C 1
ATOM 979 O O . ILE A 1 117 ? -4.764 -17.373 5.606 1.00 95.94 117 ILE A O 1
ATOM 983 N N . TYR A 1 118 ? -3.115 -16.714 4.245 1.00 94.62 118 TYR A N 1
ATOM 984 C CA . TYR A 1 118 ? -3.987 -16.110 3.226 1.00 94.62 118 TYR A CA 1
ATOM 985 C C . TYR A 1 118 ? -4.417 -17.062 2.102 1.00 94.62 118 TYR A C 1
ATOM 987 O O . TYR A 1 118 ? -5.281 -16.718 1.291 1.00 94.62 118 TYR A O 1
ATOM 995 N N . LYS A 1 119 ? -3.861 -18.281 2.040 1.00 87.56 119 LYS A N 1
ATOM 996 C CA . LYS A 1 119 ? -4.085 -19.253 0.946 1.00 87.56 119 LYS A CA 1
ATOM 997 C C . LYS A 1 119 ? -5.558 -19.516 0.608 1.00 87.56 119 LYS A C 1
ATOM 999 O O . LYS A 1 119 ? -5.866 -19.868 -0.529 1.00 87.56 119 LYS A O 1
ATOM 1004 N N . ASN A 1 120 ? -6.461 -19.396 1.583 1.00 87.81 120 ASN A N 1
ATOM 1005 C CA . ASN A 1 120 ? -7.881 -19.704 1.404 1.00 87.81 120 ASN A CA 1
ATOM 1006 C C . ASN A 1 120 ? -8.602 -18.672 0.528 1.00 87.81 120 ASN A C 1
ATOM 1008 O O . ASN A 1 120 ? -9.531 -19.039 -0.188 1.00 87.81 120 ASN A O 1
ATOM 1012 N N . ILE A 1 121 ? -8.134 -17.423 0.514 1.00 87.44 121 ILE A N 1
ATOM 1013 C CA . ILE A 1 121 ? -8.726 -16.337 -0.280 1.00 87.44 121 ILE A CA 1
ATOM 1014 C C . ILE A 1 121 ? -8.565 -16.615 -1.782 1.00 87.44 121 ILE A C 1
ATOM 1016 O O . ILE A 1 121 ? -9.465 -16.358 -2.571 1.00 87.44 121 ILE A O 1
ATOM 1020 N N . PHE A 1 122 ? -7.462 -17.250 -2.180 1.00 85.44 122 PHE A N 1
ATOM 1021 C CA . PHE A 1 122 ? -7.163 -17.572 -3.581 1.00 85.44 122 PHE A CA 1
ATOM 1022 C C . PHE A 1 122 ? -7.769 -18.895 -4.072 1.00 85.44 122 PHE A C 1
ATOM 1024 O O . PHE A 1 122 ? -7.513 -19.302 -5.205 1.00 85.44 122 PHE A O 1
ATOM 1031 N N . ARG A 1 123 ? -8.514 -19.611 -3.222 1.00 80.50 123 ARG A N 1
ATOM 1032 C CA . ARG A 1 123 ? -9.144 -20.897 -3.570 1.00 80.50 123 ARG A CA 1
ATOM 1033 C C . ARG A 1 123 ? -10.593 -20.756 -4.033 1.00 80.50 123 ARG A C 1
ATOM 1035 O O . ARG A 1 123 ? -11.155 -21.744 -4.502 1.00 80.50 123 ARG A O 1
ATOM 1042 N N . GLN A 1 124 ? -11.188 -19.572 -3.907 1.00 62.34 124 GLN A N 1
ATOM 1043 C CA . GLN A 1 124 ? -12.551 -19.321 -4.366 1.00 62.34 124 GLN A CA 1
ATOM 1044 C C . GLN A 1 124 ? -12.564 -19.222 -5.900 1.00 62.34 124 GLN A C 1
ATOM 1046 O O . GLN A 1 124 ? -11.825 -18.427 -6.480 1.00 62.34 124 GLN A O 1
ATOM 1051 N N . LYS A 1 125 ? -13.336 -20.115 -6.531 1.00 47.00 125 LYS A N 1
ATOM 1052 C CA . LYS A 1 125 ? -13.640 -20.127 -7.967 1.00 47.00 125 LYS A CA 1
ATOM 1053 C C . LYS A 1 125 ? -14.914 -19.346 -8.232 1.00 47.00 125 LYS A C 1
ATOM 1055 O O . LYS A 1 125 ? -15.838 -19.491 -7.401 1.00 47.00 125 LYS A O 1
#

Secondary structure (DSSP, 8-state):
--EEEEEE-TTS----HHHHHHHHHHHHHHHHHTT-EEEEEE-SSS-GGGT---SSS-----GGGGTT--EEEEE-TT-HHHHHHTTT--HHHH--SSEEEEE-----HHHHHH-TTTTTGGG--